Protein AF-Q0RFD9-F1 (afdb_monomer_lite)

Radius of gyration: 17.18 Å; chains: 1; bounding box: 46×33×50 Å

pLDDT: mean 86.17, std 16.61, range [28.12, 96.88]

Sequence (150 aa):
MIFRWICGYTPYNWVWRRLADGNGDHSPRSLVRLFDRVLERERGWYPASPYERSLIRPRALVESLDDISDQEMASLEEEFAELVPLFDALREIGRTPFPAGELAVDSDVVSLGLEVGLLHIDSGTRDEAERYRVPELHRKALRMGRKGQA

Foldseek 3Di:
DPPPVQPDDDDSVVLLQLQAFQVRDHDPVLVVQLVVQQQVVLVVCCVVPNDDPDSGDPVSS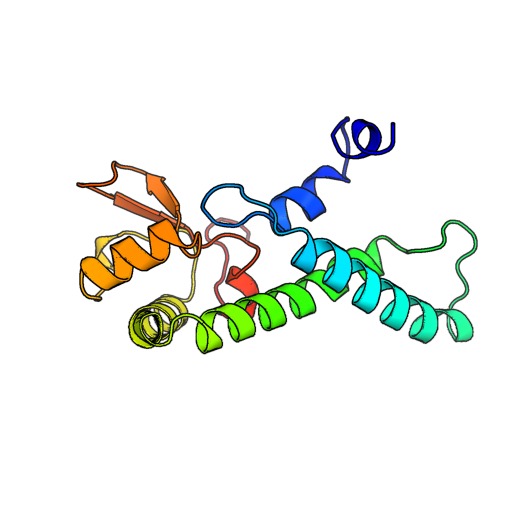VVSLLVQLQVVVVVCCVVCVVLVLVLVLLLVVQAPWDFPVSRPDDLVSVVVCNVVRQKHQPDDDNVDRGIIGGGNSNSSVSNHYYDPDD

Structure (mmCIF, N/CA/C/O backbone):
data_AF-Q0RFD9-F1
#
_entry.id   AF-Q0RFD9-F1
#
loop_
_atom_site.group_PDB
_atom_site.id
_atom_site.type_symbol
_atom_site.label_atom_id
_atom_site.label_alt_id
_atom_site.label_comp_id
_atom_site.label_asym_id
_atom_site.label_entity_id
_atom_site.label_seq_id
_atom_site.pdbx_PDB_ins_code
_atom_site.Cartn_x
_atom_site.Cartn_y
_atom_site.Cartn_z
_atom_site.occupancy
_atom_site.B_iso_or_equiv
_atom_site.auth_seq_id
_atom_site.auth_comp_id
_atom_site.auth_asym_id
_atom_site.auth_atom_id
_atom_site.pdbx_PDB_model_num
ATOM 1 N N . MET A 1 1 ? 27.891 3.697 3.709 1.00 35.56 1 MET A N 1
ATOM 2 C CA . MET A 1 1 ? 27.537 5.137 3.638 1.00 35.56 1 MET A CA 1
ATOM 3 C C . MET A 1 1 ? 26.668 5.436 2.402 1.00 35.56 1 MET A C 1
ATOM 5 O O . MET A 1 1 ? 26.921 6.397 1.695 1.00 35.56 1 MET A O 1
ATOM 9 N N . ILE A 1 2 ? 25.640 4.613 2.134 1.00 34.50 2 ILE A N 1
ATOM 10 C CA . ILE A 1 2 ? 24.761 4.715 0.942 1.00 34.50 2 ILE A CA 1
ATOM 11 C C . ILE A 1 2 ? 23.357 5.236 1.317 1.00 34.50 2 ILE A C 1
ATOM 13 O O . ILE A 1 2 ? 22.692 5.885 0.521 1.00 34.50 2 ILE A O 1
ATOM 17 N N . PHE A 1 3 ? 22.946 5.077 2.579 1.00 31.86 3 PHE A N 1
ATOM 18 C CA . PHE A 1 3 ? 21.601 5.425 3.057 1.00 31.86 3 PHE A CA 1
ATOM 19 C C . PHE A 1 3 ? 21.340 6.920 3.296 1.00 31.86 3 PHE A C 1
ATOM 21 O O . PHE A 1 3 ? 20.198 7.321 3.496 1.00 31.86 3 PHE A O 1
ATOM 28 N N . ARG A 1 4 ? 22.366 7.780 3.252 1.00 28.12 4 ARG A N 1
ATOM 29 C CA . ARG A 1 4 ? 22.201 9.217 3.544 1.00 28.12 4 ARG A CA 1
ATOM 30 C C . ARG A 1 4 ? 21.694 10.040 2.348 1.00 28.12 4 ARG A C 1
ATOM 32 O O . ARG A 1 4 ? 21.334 11.195 2.533 1.00 28.12 4 ARG A O 1
ATOM 39 N N . TRP A 1 5 ? 21.605 9.440 1.158 1.00 29.48 5 TRP A N 1
ATOM 40 C CA . TRP A 1 5 ? 21.103 10.093 -0.061 1.00 29.48 5 TRP A CA 1
ATOM 41 C C . TRP A 1 5 ? 19.587 9.960 -0.283 1.00 29.48 5 TRP A C 1
ATOM 43 O O . TRP A 1 5 ? 19.054 10.626 -1.162 1.00 29.48 5 TRP A O 1
ATOM 53 N N . ILE A 1 6 ? 18.873 9.163 0.521 1.00 42.44 6 ILE A N 1
ATOM 54 C CA . ILE A 1 6 ? 17.424 8.943 0.338 1.00 42.44 6 ILE A CA 1
ATOM 55 C C . ILE A 1 6 ? 16.573 10.007 1.073 1.00 42.44 6 ILE A C 1
ATOM 57 O O . ILE A 1 6 ? 15.444 10.279 0.671 1.00 42.44 6 ILE A O 1
ATOM 61 N N . CYS A 1 7 ? 17.110 10.684 2.100 1.00 37.47 7 CYS A N 1
ATOM 62 C CA . CYS A 1 7 ? 16.295 11.485 3.034 1.00 37.47 7 CYS A CA 1
ATOM 63 C C . CYS A 1 7 ? 16.417 13.024 2.945 1.00 37.47 7 CYS A C 1
ATOM 65 O O . CYS A 1 7 ? 15.777 13.718 3.732 1.00 37.47 7 CYS A O 1
ATOM 67 N N . GLY A 1 8 ? 17.202 13.600 2.030 1.00 31.48 8 GLY A N 1
ATOM 68 C CA . GLY A 1 8 ? 17.476 15.047 2.020 1.00 31.48 8 GLY A CA 1
ATOM 69 C C . GLY A 1 8 ? 16.799 15.826 0.890 1.00 31.48 8 GLY A C 1
ATOM 70 O O . GLY A 1 8 ? 17.417 15.968 -0.151 1.00 31.48 8 GLY A O 1
ATOM 71 N N . TYR A 1 9 ? 15.587 16.350 1.143 1.00 47.59 9 TYR A N 1
ATOM 72 C CA . TYR A 1 9 ? 14.838 17.404 0.416 1.00 47.59 9 TYR A CA 1
ATOM 73 C C . TYR A 1 9 ? 14.698 17.315 -1.126 1.00 47.59 9 TYR A C 1
ATOM 75 O O . TYR A 1 9 ? 15.649 17.130 -1.878 1.00 47.59 9 TYR A O 1
ATOM 83 N N . THR A 1 10 ? 13.482 17.604 -1.621 1.00 40.81 10 THR A N 1
ATOM 84 C CA . THR A 1 10 ? 13.048 17.567 -3.046 1.00 40.81 10 THR A CA 1
ATOM 85 C C . THR A 1 10 ? 12.850 16.125 -3.589 1.00 40.81 10 THR A C 1
ATOM 87 O O . THR A 1 10 ? 13.179 15.189 -2.873 1.00 40.81 10 THR A O 1
ATOM 90 N N . PRO A 1 11 ? 12.166 15.890 -4.733 1.00 46.41 11 PRO A N 1
ATOM 91 C CA . PRO A 1 11 ? 11.141 14.854 -5.000 1.00 46.41 11 PRO A CA 1
ATOM 92 C C . PRO A 1 11 ? 11.604 13.376 -5.021 1.00 46.41 11 PRO A C 1
ATOM 94 O O . PRO A 1 11 ? 11.158 12.599 -5.848 1.00 46.41 11 PRO A O 1
ATOM 97 N N . TYR A 1 12 ? 12.466 12.939 -4.115 1.00 52.75 12 TYR A N 1
ATOM 98 C CA . TYR A 1 12 ? 12.866 11.542 -3.927 1.00 52.75 12 TYR A CA 1
ATOM 99 C C . TYR A 1 12 ? 12.136 10.887 -2.743 1.00 52.75 12 TYR A C 1
ATOM 101 O O . TYR A 1 12 ? 11.930 9.678 -2.728 1.00 52.75 12 TYR A O 1
ATOM 109 N N . ASN A 1 13 ? 11.626 11.693 -1.804 1.00 65.31 13 ASN A N 1
ATOM 110 C CA . ASN A 1 13 ? 10.856 11.211 -0.652 1.00 65.31 13 ASN A CA 1
ATOM 111 C C . ASN A 1 13 ? 9.480 10.635 -1.060 1.00 65.31 13 ASN A C 1
ATOM 113 O O . ASN A 1 13 ? 8.904 9.835 -0.336 1.00 65.31 13 ASN A O 1
ATOM 117 N N . TRP A 1 14 ? 8.928 11.001 -2.225 1.00 79.62 14 TRP A N 1
ATOM 118 C CA . TRP A 1 14 ? 7.582 10.536 -2.594 1.00 79.62 14 TRP A CA 1
ATOM 119 C C . TRP A 1 14 ? 7.539 9.055 -2.988 1.00 79.62 14 TRP A C 1
ATOM 121 O O . TRP A 1 14 ? 6.532 8.412 -2.709 1.00 79.62 14 TRP A O 1
ATOM 131 N N . VAL A 1 15 ? 8.598 8.516 -3.614 1.00 84.38 15 VAL A N 1
ATOM 132 C CA . VAL A 1 15 ? 8.685 7.077 -3.931 1.00 84.38 15 VAL A CA 1
ATOM 133 C C . VAL A 1 15 ? 8.760 6.296 -2.632 1.00 84.38 15 VAL A C 1
ATOM 135 O O . VAL A 1 15 ? 7.971 5.387 -2.421 1.00 84.38 15 VAL A O 1
ATOM 138 N N . TRP A 1 16 ? 9.658 6.719 -1.739 1.00 84.31 16 TRP A N 1
ATOM 139 C CA . TRP A 1 16 ? 9.827 6.112 -0.425 1.00 84.31 16 TRP A CA 1
ATOM 140 C C . TRP A 1 16 ? 8.504 6.101 0.349 1.00 84.31 16 TRP A C 1
ATOM 142 O O . TRP A 1 16 ? 8.001 5.039 0.676 1.00 84.31 16 TRP A O 1
ATOM 152 N N . ARG A 1 17 ? 7.834 7.256 0.465 1.00 86.44 17 ARG A N 1
ATOM 153 C CA . ARG A 1 17 ? 6.503 7.365 1.093 1.00 86.44 17 ARG A CA 1
ATOM 154 C C . ARG A 1 17 ? 5.420 6.506 0.447 1.00 86.44 17 ARG A C 1
ATOM 156 O O . ARG A 1 17 ? 4.445 6.191 1.113 1.00 86.44 17 ARG A O 1
ATOM 163 N N . ARG A 1 18 ? 5.529 6.193 -0.847 1.00 88.50 18 ARG A N 1
ATOM 164 C CA . ARG A 1 18 ? 4.576 5.306 -1.531 1.00 88.50 18 ARG A CA 1
ATOM 165 C C . ARG A 1 18 ? 4.836 3.831 -1.270 1.00 88.50 18 ARG A C 1
ATOM 167 O O . ARG A 1 18 ? 3.901 3.054 -1.391 1.00 88.50 18 ARG A O 1
ATOM 174 N N . LEU A 1 19 ? 6.076 3.475 -0.955 1.00 91.62 19 LEU A N 1
ATOM 175 C CA . LEU A 1 19 ? 6.468 2.122 -0.574 1.00 91.62 19 LEU A CA 1
ATOM 176 C C . LEU A 1 19 ? 6.232 1.831 0.912 1.00 91.62 19 LEU A C 1
ATOM 178 O O . LEU A 1 19 ? 6.459 0.704 1.333 1.00 91.62 19 LEU A O 1
ATOM 182 N N . ALA A 1 20 ? 5.810 2.831 1.686 1.00 92.25 20 ALA A N 1
ATOM 183 C CA . ALA A 1 20 ? 5.425 2.654 3.075 1.00 92.25 20 ALA A CA 1
ATOM 184 C C . ALA A 1 20 ? 4.057 1.969 3.177 1.00 92.25 20 ALA A C 1
ATOM 186 O O . ALA A 1 20 ? 3.108 2.366 2.486 1.00 92.25 20 ALA A O 1
ATOM 187 N N . ASP A 1 21 ? 3.952 1.000 4.077 1.00 92.38 21 ASP A N 1
ATOM 188 C CA . ASP A 1 21 ? 2.671 0.469 4.533 1.00 92.38 21 ASP A CA 1
ATOM 189 C C . ASP A 1 21 ? 1.983 1.420 5.541 1.00 92.38 21 ASP A C 1
ATOM 191 O O . ASP A 1 21 ? 2.413 2.557 5.776 1.00 92.38 21 ASP A O 1
ATOM 195 N N . GLY A 1 22 ? 0.871 0.972 6.123 1.00 89.62 22 GLY A N 1
ATOM 196 C CA . GLY A 1 22 ? 0.103 1.694 7.137 1.00 89.62 22 GLY A CA 1
ATOM 197 C C . GLY A 1 22 ? 0.849 1.907 8.457 1.00 89.62 22 GLY A C 1
ATOM 198 O O . GLY A 1 22 ? 0.490 2.814 9.205 1.00 89.62 22 GLY A O 1
ATOM 199 N N . ASN A 1 23 ? 1.912 1.150 8.724 1.00 90.50 23 ASN A N 1
ATOM 200 C CA . ASN A 1 23 ? 2.759 1.287 9.909 1.00 90.50 23 ASN A CA 1
ATOM 201 C C . ASN A 1 23 ? 3.993 2.168 9.651 1.00 90.50 23 ASN A C 1
ATOM 203 O O . ASN A 1 23 ? 4.713 2.529 10.582 1.00 90.50 23 ASN A O 1
ATOM 207 N N . GLY A 1 24 ? 4.206 2.586 8.400 1.00 87.75 24 GLY A N 1
ATOM 208 C CA . GLY A 1 24 ? 5.386 3.339 7.986 1.00 87.75 24 GLY A CA 1
ATOM 209 C C . GLY A 1 24 ? 6.593 2.447 7.698 1.00 87.75 24 GLY A C 1
ATOM 210 O O . GLY A 1 24 ? 7.693 2.969 7.472 1.00 87.75 24 GLY A O 1
ATOM 211 N N . ASP A 1 25 ? 6.398 1.131 7.674 1.00 88.19 25 ASP A N 1
ATOM 212 C CA . ASP A 1 25 ? 7.436 0.169 7.367 1.00 88.19 25 ASP A CA 1
ATOM 213 C C . ASP A 1 25 ? 7.624 0.048 5.858 1.00 88.19 25 ASP A C 1
ATOM 215 O O . ASP A 1 25 ? 6.717 0.233 5.046 1.00 88.19 25 ASP A O 1
ATOM 219 N N . HIS A 1 26 ? 8.877 -0.191 5.479 1.00 88.44 26 HIS A N 1
ATOM 220 C CA . HIS A 1 26 ? 9.289 -0.303 4.089 1.00 88.44 26 HIS A CA 1
ATOM 221 C C . HIS A 1 26 ? 9.970 -1.647 3.923 1.00 88.44 26 HIS A C 1
ATOM 223 O O . HIS A 1 26 ? 11.083 -1.862 4.410 1.00 88.44 26 HIS A O 1
ATOM 229 N N . SER A 1 27 ? 9.319 -2.552 3.206 1.00 86.12 27 SER A N 1
ATOM 230 C CA . SER A 1 27 ? 9.909 -3.850 2.931 1.00 86.12 27 SER A CA 1
ATOM 231 C C . SER A 1 27 ? 11.077 -3.696 1.941 1.00 86.12 27 SER A C 1
ATOM 233 O O . SER A 1 27 ? 10.905 -3.158 0.839 1.00 86.12 27 SER A O 1
ATOM 235 N N . PRO A 1 28 ? 12.287 -4.198 2.272 1.00 87.94 28 PRO A N 1
ATOM 236 C CA . PRO A 1 28 ? 13.408 -4.220 1.331 1.00 87.94 28 PRO A CA 1
ATOM 237 C C . PRO A 1 28 ? 13.059 -4.938 0.022 1.00 87.94 28 PRO A C 1
ATOM 239 O O . PRO A 1 28 ? 13.591 -4.600 -1.037 1.00 87.94 28 PRO A O 1
ATOM 242 N N . ARG A 1 29 ? 12.135 -5.907 0.084 1.00 88.62 29 ARG A N 1
ATOM 243 C CA . ARG A 1 29 ? 11.645 -6.656 -1.075 1.00 88.62 29 ARG A CA 1
ATOM 244 C C . ARG A 1 29 ? 10.946 -5.740 -2.075 1.00 88.62 29 ARG A C 1
ATOM 246 O O . ARG A 1 29 ? 11.239 -5.834 -3.263 1.00 88.62 29 ARG A O 1
ATOM 253 N N . SER A 1 30 ? 10.082 -4.839 -1.615 1.00 89.56 30 SER A N 1
ATOM 254 C CA . SER A 1 30 ? 9.307 -3.937 -2.478 1.00 89.56 30 SER A CA 1
ATOM 255 C C . SER A 1 30 ? 10.228 -2.951 -3.205 1.00 89.56 30 SER A C 1
ATOM 257 O O . SER A 1 30 ? 10.021 -2.653 -4.378 1.00 89.56 30 SER A O 1
ATOM 259 N N . LEU A 1 31 ? 11.319 -2.520 -2.559 1.00 90.31 31 LEU A N 1
ATOM 260 C CA . LEU A 1 31 ? 12.346 -1.692 -3.196 1.00 90.31 31 LEU A CA 1
ATOM 261 C C . LEU A 1 31 ? 13.112 -2.449 -4.295 1.00 90.31 31 LEU A C 1
ATOM 263 O O . LEU A 1 31 ? 13.334 -1.907 -5.377 1.00 90.31 31 LEU A O 1
ATOM 267 N N . VAL A 1 32 ? 13.514 -3.696 -4.032 1.00 92.06 32 VAL A N 1
ATOM 268 C CA . VAL A 1 32 ? 14.194 -4.537 -5.033 1.00 92.06 32 VAL A CA 1
ATOM 269 C C . VAL A 1 32 ? 13.268 -4.815 -6.217 1.00 92.06 32 VAL A C 1
ATOM 271 O O . VAL A 1 32 ? 13.678 -4.622 -7.361 1.00 92.06 32 VAL A O 1
ATOM 274 N N . ARG A 1 33 ? 12.009 -5.185 -5.948 1.00 92.56 33 ARG A N 1
ATOM 275 C CA . ARG A 1 33 ? 10.973 -5.381 -6.972 1.00 92.56 33 ARG A CA 1
ATOM 276 C C . ARG A 1 33 ? 10.763 -4.112 -7.802 1.00 92.56 33 ARG A C 1
ATOM 278 O O . ARG A 1 33 ? 10.686 -4.197 -9.025 1.00 92.56 33 ARG A O 1
ATOM 285 N N . LEU A 1 34 ? 10.736 -2.933 -7.168 1.00 93.44 34 LEU A N 1
ATOM 286 C CA . LEU A 1 34 ? 10.614 -1.658 -7.878 1.00 93.44 34 LEU A CA 1
ATOM 287 C C . LEU A 1 34 ? 11.754 -1.476 -8.879 1.00 93.44 34 LEU A C 1
ATOM 289 O O . LEU A 1 34 ? 11.497 -1.198 -10.047 1.00 93.44 34 LEU A O 1
ATOM 293 N N . PHE A 1 35 ? 13.006 -1.639 -8.447 1.00 92.44 35 PHE A N 1
ATOM 294 C CA . PHE A 1 35 ? 14.144 -1.452 -9.346 1.00 92.44 35 PHE A CA 1
ATOM 295 C C . PHE A 1 35 ? 14.180 -2.472 -10.479 1.00 92.44 35 PHE A C 1
ATOM 297 O O . PHE A 1 35 ? 14.492 -2.089 -11.605 1.00 92.44 35 PHE A O 1
ATOM 304 N N . ASP A 1 36 ? 13.819 -3.724 -10.214 1.00 94.12 36 ASP A N 1
ATOM 305 C CA . ASP A 1 36 ? 13.721 -4.756 -11.246 1.00 94.12 36 ASP A CA 1
ATOM 306 C C . ASP A 1 36 ? 12.735 -4.346 -12.357 1.00 94.12 36 ASP A C 1
ATOM 308 O O . ASP A 1 36 ? 13.106 -4.260 -13.530 1.00 94.12 36 ASP A O 1
ATOM 312 N N . ARG A 1 37 ? 11.521 -3.924 -11.977 1.00 94.75 37 ARG A N 1
ATOM 313 C CA . ARG A 1 37 ? 10.493 -3.453 -12.924 1.00 94.75 37 ARG A CA 1
ATOM 314 C C . ARG A 1 37 ? 10.878 -2.181 -13.655 1.00 94.75 37 ARG A C 1
ATOM 316 O O . ARG A 1 37 ? 10.617 -2.022 -14.844 1.00 94.75 37 ARG A O 1
ATOM 323 N N . VAL A 1 38 ? 11.509 -1.249 -12.954 1.00 94.19 38 VAL A N 1
ATOM 324 C CA . VAL A 1 38 ? 12.003 -0.009 -13.556 1.00 94.19 38 VAL A CA 1
ATOM 325 C C . VAL A 1 38 ? 13.063 -0.292 -14.619 1.00 94.19 38 VAL A C 1
ATOM 327 O O . VAL A 1 38 ? 13.012 0.294 -15.699 1.00 94.19 38 VAL A O 1
ATOM 330 N N . LEU A 1 39 ? 14.003 -1.199 -14.344 1.00 93.12 39 LEU A N 1
ATOM 331 C CA . LEU A 1 39 ? 15.037 -1.584 -15.303 1.00 93.12 39 LEU A CA 1
ATOM 332 C C . LEU A 1 39 ? 14.445 -2.306 -16.517 1.00 93.12 39 LEU A C 1
ATOM 334 O O . LEU A 1 39 ? 14.884 -2.057 -17.640 1.00 93.12 39 LEU A O 1
ATOM 338 N N . GLU A 1 40 ? 13.446 -3.164 -16.308 1.00 93.12 40 GLU A N 1
ATOM 339 C CA . GLU A 1 40 ? 12.693 -3.814 -17.386 1.00 93.12 40 GLU A CA 1
ATOM 340 C C . GLU A 1 40 ? 12.049 -2.774 -18.322 1.00 93.12 40 GLU A C 1
ATOM 342 O O . GLU A 1 40 ? 12.274 -2.808 -19.536 1.00 93.12 40 GLU A O 1
ATOM 347 N N . ARG A 1 41 ? 11.335 -1.786 -17.763 1.00 92.94 41 ARG A N 1
ATOM 348 C CA . ARG A 1 41 ? 10.699 -0.705 -18.538 1.00 92.94 41 ARG A CA 1
ATOM 349 C C . ARG A 1 41 ? 11.711 0.160 -19.288 1.00 92.94 41 ARG A C 1
ATOM 351 O O . ARG A 1 41 ? 11.525 0.422 -20.476 1.00 92.94 41 ARG A O 1
ATOM 358 N N . GLU A 1 42 ? 12.794 0.579 -18.632 1.00 91.69 42 GLU A N 1
ATOM 359 C CA . GLU A 1 42 ? 13.834 1.399 -19.271 1.00 91.69 42 GLU A CA 1
ATOM 360 C C . GLU A 1 42 ? 14.487 0.680 -20.451 1.00 91.69 42 GLU A C 1
ATOM 362 O O . GLU A 1 42 ? 14.637 1.268 -21.522 1.00 91.69 42 GLU A O 1
ATOM 367 N N . ARG A 1 43 ? 14.802 -0.613 -20.305 1.00 91.00 43 ARG A N 1
ATOM 368 C CA . ARG A 1 43 ? 15.322 -1.428 -21.414 1.00 91.00 43 ARG A CA 1
ATOM 369 C C . ARG A 1 43 ? 14.341 -1.497 -22.584 1.00 91.00 43 ARG A C 1
ATOM 371 O O . ARG A 1 43 ? 14.781 -1.473 -23.729 1.00 91.00 43 ARG A O 1
ATOM 378 N N . GLY A 1 44 ? 13.037 -1.546 -22.307 1.00 90.81 44 GLY A N 1
ATOM 379 C CA . GLY A 1 44 ? 11.994 -1.518 -23.334 1.00 90.81 44 GLY A CA 1
ATOM 380 C C . GLY A 1 44 ? 11.885 -0.176 -24.067 1.00 90.81 44 GLY A C 1
ATOM 381 O O . GLY A 1 44 ? 11.640 -0.149 -25.271 1.00 90.81 44 GLY A O 1
ATOM 382 N N . TRP A 1 45 ? 12.087 0.948 -23.375 1.00 90.56 45 TRP A N 1
ATOM 383 C CA . TRP A 1 45 ? 11.976 2.286 -23.971 1.00 90.56 45 TRP A CA 1
ATOM 384 C C . TRP A 1 45 ? 13.231 2.753 -24.692 1.00 90.56 45 TRP A C 1
ATOM 386 O O . TRP A 1 45 ? 13.125 3.506 -25.663 1.00 90.56 45 TRP A O 1
ATOM 396 N N . TYR A 1 46 ? 14.403 2.325 -24.227 1.00 86.44 46 TYR A N 1
ATOM 397 C CA . TYR A 1 46 ? 15.687 2.826 -24.704 1.00 86.44 46 TYR A CA 1
ATOM 398 C C . TYR A 1 46 ? 15.857 2.772 -26.237 1.00 86.44 46 TYR A C 1
ATOM 400 O O . TYR A 1 46 ? 16.291 3.778 -26.799 1.00 86.44 46 TYR A O 1
ATOM 408 N N . PRO A 1 47 ? 15.461 1.696 -26.955 1.00 88.31 47 PRO A N 1
ATOM 409 C CA . PRO A 1 47 ? 15.601 1.637 -28.413 1.00 88.31 47 PRO A CA 1
ATOM 410 C C . PRO A 1 47 ? 14.777 2.694 -29.158 1.00 88.31 47 PRO A C 1
ATOM 412 O O . PRO A 1 47 ? 15.210 3.204 -30.187 1.00 88.31 47 PRO A O 1
ATOM 415 N N . ALA A 1 48 ? 13.590 3.026 -28.645 1.00 87.69 48 ALA A N 1
ATOM 416 C CA . ALA A 1 48 ? 12.683 3.994 -29.263 1.00 87.69 48 ALA A CA 1
ATOM 417 C C . ALA A 1 48 ? 12.965 5.436 -28.812 1.00 87.69 48 ALA A C 1
ATOM 419 O O . ALA A 1 48 ? 12.639 6.396 -29.507 1.00 87.69 48 ALA A O 1
ATOM 420 N N . SER A 1 49 ? 13.540 5.600 -27.622 1.00 86.38 49 SER A N 1
ATOM 421 C CA . SER A 1 49 ? 13.813 6.892 -27.013 1.00 86.38 49 SER A CA 1
ATOM 422 C C . SER A 1 49 ? 15.022 6.760 -26.087 1.00 86.38 49 SER A C 1
ATOM 424 O O . SER A 1 49 ? 14.843 6.480 -24.900 1.00 86.38 49 SER A O 1
ATOM 426 N N . PRO A 1 50 ? 16.247 6.982 -26.589 1.00 83.06 50 PRO A N 1
ATOM 427 C CA . PRO A 1 50 ? 17.439 6.992 -25.753 1.00 83.06 50 PRO A CA 1
ATOM 428 C C . PRO A 1 50 ? 17.366 8.082 -24.679 1.00 83.06 50 PRO A C 1
ATOM 430 O O . PRO A 1 50 ? 16.756 9.141 -24.858 1.00 83.06 50 PRO A O 1
ATOM 433 N N . TYR A 1 51 ? 17.974 7.827 -23.525 1.00 79.50 51 TYR A N 1
ATOM 434 C CA . TYR 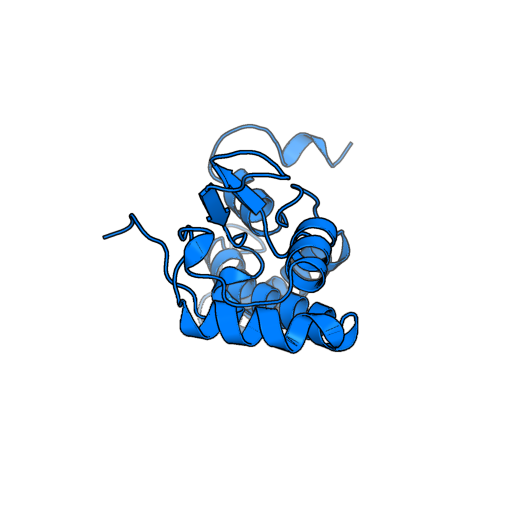A 1 51 ? 18.085 8.799 -22.440 1.00 79.50 51 TYR A CA 1
ATOM 435 C C . TYR A 1 51 ? 19.482 8.767 -21.860 1.00 79.50 51 TYR A C 1
ATOM 437 O O . TYR A 1 51 ? 19.884 7.780 -21.258 1.00 79.50 51 TYR A O 1
ATOM 445 N N . GLU A 1 52 ? 20.216 9.858 -22.021 1.00 84.44 52 GLU A N 1
ATOM 446 C CA . GLU A 1 52 ? 21.618 9.912 -21.596 1.00 84.44 52 GLU A CA 1
ATOM 447 C C . GLU A 1 52 ? 21.802 10.672 -20.277 1.00 84.44 52 GLU A C 1
ATOM 449 O O . GLU A 1 52 ? 22.895 10.713 -19.724 1.00 84.44 52 GLU A O 1
ATOM 454 N N . ARG A 1 53 ? 20.730 11.270 -19.735 1.00 83.50 53 ARG A N 1
ATOM 455 C CA . ARG A 1 53 ? 20.813 12.078 -18.505 1.00 83.50 53 ARG A CA 1
ATOM 456 C C . ARG A 1 53 ? 20.860 11.227 -17.233 1.00 83.50 53 ARG A C 1
ATOM 458 O O . ARG A 1 53 ? 21.340 11.710 -16.213 1.00 83.50 53 ARG A O 1
ATOM 465 N N . SER A 1 54 ? 20.339 10.000 -17.267 1.00 82.12 54 SER A N 1
ATOM 466 C CA . SER A 1 54 ? 20.401 9.036 -16.160 1.00 82.12 54 SER A CA 1
ATOM 467 C C . SER A 1 54 ? 20.135 7.613 -16.652 1.00 82.12 54 SER A C 1
ATOM 469 O O . SER A 1 54 ? 19.571 7.418 -17.724 1.00 82.12 54 SER A O 1
ATOM 471 N N . LEU A 1 55 ? 20.499 6.624 -15.829 1.00 82.12 55 LEU A N 1
ATOM 472 C CA . LEU A 1 55 ? 20.205 5.206 -16.083 1.00 82.12 55 LEU A CA 1
ATOM 473 C C . LEU A 1 55 ? 18.709 4.874 -15.976 1.00 82.12 55 LEU A C 1
ATOM 475 O O . LEU A 1 55 ? 18.243 3.928 -16.597 1.00 82.12 55 LEU A O 1
ATOM 479 N N . ILE A 1 56 ? 17.974 5.631 -15.158 1.00 85.00 56 ILE A N 1
ATOM 480 C CA . ILE A 1 56 ? 16.547 5.444 -14.886 1.00 85.00 56 ILE A CA 1
ATOM 481 C C . ILE A 1 56 ? 15.851 6.796 -15.008 1.00 85.00 56 ILE A C 1
ATOM 483 O O . ILE A 1 56 ? 16.258 7.760 -14.345 1.00 85.00 56 ILE A O 1
ATOM 487 N N . ARG A 1 57 ? 14.790 6.882 -15.816 1.00 87.75 57 ARG A N 1
ATOM 488 C CA . ARG A 1 57 ? 13.943 8.073 -15.900 1.00 87.75 57 ARG A CA 1
ATOM 489 C C . ARG A 1 57 ? 12.988 8.109 -14.705 1.00 87.75 57 ARG A C 1
ATOM 491 O O . ARG A 1 57 ? 12.437 7.077 -14.320 1.00 87.75 57 ARG A O 1
ATOM 498 N N . PRO A 1 58 ? 12.661 9.305 -14.183 1.00 85.50 58 PRO A N 1
ATOM 499 C CA . PRO A 1 58 ? 11.616 9.453 -13.168 1.00 85.50 58 PRO A CA 1
ATOM 500 C C . PRO A 1 58 ? 10.271 8.845 -13.587 1.00 85.50 58 PRO A C 1
ATOM 502 O O . PRO A 1 58 ? 9.534 8.332 -12.752 1.00 85.50 58 PRO A O 1
ATOM 505 N N . ARG A 1 59 ? 9.964 8.864 -14.890 1.00 86.44 59 ARG A N 1
ATOM 506 C CA . ARG A 1 59 ? 8.746 8.266 -15.442 1.00 86.44 59 ARG A CA 1
ATOM 507 C C . ARG A 1 59 ? 8.688 6.748 -15.236 1.00 86.44 59 ARG A C 1
ATOM 509 O O . ARG A 1 59 ? 7.631 6.262 -14.858 1.00 86.44 59 ARG A O 1
ATOM 516 N N . ALA A 1 60 ? 9.793 6.022 -15.427 1.00 89.44 60 ALA A N 1
ATOM 517 C CA . ALA A 1 60 ? 9.814 4.576 -15.198 1.00 89.44 60 ALA A CA 1
ATOM 518 C C . ALA A 1 60 ? 9.529 4.246 -13.731 1.00 89.44 60 ALA A C 1
ATOM 520 O O . ALA A 1 60 ? 8.740 3.356 -13.454 1.00 89.44 60 ALA A O 1
ATOM 521 N N . LEU A 1 61 ? 10.080 5.024 -12.791 1.00 89.75 61 LEU A N 1
ATOM 522 C CA . LEU A 1 61 ? 9.774 4.879 -11.362 1.00 89.75 61 LEU A CA 1
ATOM 523 C C . LEU A 1 61 ? 8.283 5.068 -11.060 1.00 89.75 61 LEU A C 1
ATOM 525 O O . LEU A 1 61 ? 7.714 4.286 -10.309 1.00 89.75 61 LEU A O 1
ATOM 529 N N . VAL A 1 62 ? 7.650 6.098 -11.633 1.00 87.94 62 VAL A N 1
ATOM 530 C CA . VAL A 1 62 ? 6.212 6.350 -11.442 1.00 87.94 62 VAL A CA 1
ATOM 531 C C . VAL A 1 62 ? 5.375 5.205 -12.000 1.00 87.94 62 VAL A C 1
ATOM 533 O O . VAL A 1 62 ? 4.469 4.741 -11.316 1.00 87.94 62 VAL A O 1
ATOM 536 N N . GLU A 1 63 ? 5.670 4.761 -13.220 1.00 89.50 63 GLU A N 1
ATOM 537 C CA . GLU A 1 63 ? 4.883 3.719 -13.882 1.00 89.50 63 GLU A CA 1
ATOM 538 C C . GLU A 1 63 ? 5.074 2.336 -13.252 1.00 89.50 63 GLU A C 1
ATOM 540 O O . GLU A 1 63 ? 4.127 1.559 -13.223 1.00 89.50 63 GLU A O 1
ATOM 545 N N . SER A 1 64 ? 6.250 2.041 -12.693 1.00 93.00 64 SER A N 1
ATOM 546 C CA . SER A 1 64 ? 6.493 0.764 -12.014 1.00 93.00 64 SER A CA 1
ATOM 547 C C . SER A 1 64 ? 5.830 0.657 -10.642 1.00 93.00 64 SER A C 1
ATOM 549 O O . SER A 1 64 ? 5.650 -0.449 -10.151 1.00 93.00 64 SER A O 1
ATOM 551 N N . LEU A 1 65 ? 5.466 1.766 -9.990 1.00 90.69 65 LEU A N 1
ATOM 552 C CA . LEU A 1 65 ? 4.841 1.711 -8.660 1.00 90.69 65 LEU A CA 1
ATOM 553 C C . LEU A 1 65 ? 3.448 1.077 -8.675 1.00 90.69 65 LEU A C 1
ATOM 555 O O . LEU A 1 65 ? 3.056 0.487 -7.671 1.00 90.69 65 LEU A O 1
ATOM 559 N N . ASP A 1 66 ? 2.726 1.179 -9.792 1.00 89.88 66 ASP A N 1
ATOM 560 C CA . ASP A 1 66 ? 1.447 0.485 -9.950 1.00 89.88 66 ASP A CA 1
ATOM 561 C C . ASP A 1 66 ? 1.680 -1.042 -9.960 1.00 89.88 66 ASP A C 1
ATOM 563 O O . ASP A 1 66 ? 1.014 -1.755 -9.214 1.00 89.88 66 ASP A O 1
ATOM 567 N N . ASP A 1 67 ? 2.720 -1.526 -10.658 1.00 93.06 67 ASP A N 1
ATOM 568 C CA . ASP A 1 67 ? 3.096 -2.953 -10.667 1.00 93.06 67 ASP A CA 1
ATOM 569 C C . ASP A 1 67 ? 3.494 -3.462 -9.269 1.00 93.06 67 ASP A C 1
ATOM 571 O O . ASP A 1 67 ? 3.280 -4.629 -8.935 1.00 93.06 67 ASP A O 1
ATOM 575 N N . ILE A 1 68 ? 4.115 -2.601 -8.452 1.00 94.44 68 ILE A N 1
ATOM 576 C CA . ILE A 1 68 ? 4.474 -2.947 -7.070 1.00 94.44 68 ILE A CA 1
ATOM 577 C C . ILE A 1 68 ? 3.233 -3.049 -6.201 1.00 94.44 68 ILE A C 1
ATOM 579 O O . ILE A 1 68 ? 3.149 -3.973 -5.401 1.00 94.44 68 ILE A O 1
ATOM 583 N N . SER A 1 69 ? 2.251 -2.168 -6.392 1.00 93.88 69 SER A N 1
ATOM 584 C CA . SER A 1 69 ? 0.985 -2.265 -5.667 1.00 93.88 69 SER A CA 1
ATOM 585 C C . SER A 1 69 ? 0.325 -3.626 -5.877 1.00 93.88 69 SER A C 1
ATOM 587 O O . SER A 1 69 ? -0.057 -4.276 -4.904 1.00 93.88 69 SER A O 1
ATOM 589 N N . ASP A 1 70 ? 0.271 -4.089 -7.127 1.00 94.44 70 ASP A N 1
ATOM 590 C CA . ASP A 1 70 ? -0.322 -5.381 -7.478 1.00 94.44 70 ASP A CA 1
ATOM 591 C C . ASP A 1 70 ? 0.466 -6.559 -6.882 1.00 94.44 70 ASP A C 1
ATOM 593 O O . ASP A 1 70 ? -0.124 -7.490 -6.338 1.00 94.44 70 ASP A O 1
ATOM 597 N N . GLN A 1 71 ? 1.802 -6.513 -6.924 1.00 94.00 71 GLN A N 1
ATOM 598 C CA . GLN A 1 71 ? 2.650 -7.570 -6.356 1.00 94.00 71 GLN A CA 1
ATOM 599 C C . GLN A 1 71 ? 2.556 -7.661 -4.830 1.00 94.00 71 GLN A C 1
ATOM 601 O O . GLN A 1 71 ? 2.556 -8.765 -4.280 1.00 94.00 71 GLN A O 1
ATOM 606 N N . GLU A 1 72 ? 2.510 -6.524 -4.137 1.00 92.94 72 GLU A N 1
ATOM 607 C CA . GLU A 1 72 ? 2.365 -6.502 -2.679 1.00 92.94 72 GLU A CA 1
ATOM 608 C C . GLU A 1 72 ? 0.969 -6.968 -2.269 1.00 92.94 72 GLU A C 1
ATOM 610 O O . GLU A 1 72 ? 0.844 -7.728 -1.315 1.00 92.94 72 GLU A O 1
ATOM 615 N N . MET A 1 73 ? -0.064 -6.593 -3.029 1.00 94.19 73 MET A N 1
ATOM 616 C CA . MET A 1 73 ? -1.421 -7.082 -2.803 1.00 94.19 73 MET A CA 1
ATOM 617 C C . MET A 1 73 ? -1.524 -8.597 -2.993 1.00 94.19 73 MET A C 1
ATOM 619 O O . MET A 1 73 ? -2.049 -9.277 -2.120 1.00 94.19 73 MET A O 1
ATOM 623 N N . ALA A 1 74 ? -0.968 -9.139 -4.080 1.00 93.38 74 ALA A N 1
ATOM 624 C CA . ALA A 1 74 ? -0.937 -10.584 -4.305 1.00 93.38 74 ALA A CA 1
ATOM 625 C C . ALA A 1 74 ? -0.186 -11.320 -3.182 1.00 93.38 74 ALA A C 1
ATOM 627 O O . ALA A 1 74 ? -0.638 -12.358 -2.714 1.00 93.38 74 ALA A O 1
ATOM 628 N N . SER A 1 75 ? 0.926 -10.747 -2.701 1.00 92.50 75 SER A N 1
ATOM 629 C CA . SER A 1 75 ? 1.679 -11.320 -1.575 1.00 92.50 75 SER A CA 1
ATOM 630 C C . SER A 1 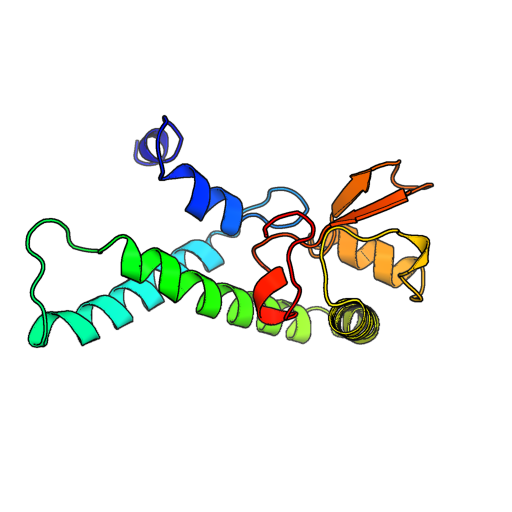75 ? 0.836 -11.337 -0.288 1.00 92.50 75 SER A C 1
ATOM 632 O O . SER A 1 75 ? 0.844 -12.333 0.425 1.00 92.50 75 SER A O 1
ATOM 634 N N . LEU A 1 76 ? 0.080 -10.266 -0.010 1.00 92.62 76 LEU A N 1
ATOM 635 C CA . LEU A 1 76 ? -0.827 -10.196 1.143 1.00 92.62 76 LEU A CA 1
ATOM 636 C C . LEU A 1 76 ? -2.002 -11.173 1.030 1.00 92.62 76 LEU A C 1
ATOM 638 O O . LEU A 1 76 ? -2.373 -11.783 2.027 1.00 92.62 76 LEU A O 1
ATOM 642 N N . GLU A 1 77 ? -2.584 -11.328 -0.159 1.00 93.56 77 GLU A N 1
ATOM 643 C CA . GLU A 1 77 ? -3.671 -12.285 -0.405 1.00 93.56 77 GLU A CA 1
ATOM 644 C C . GLU A 1 77 ? -3.215 -13.737 -0.221 1.00 93.56 77 GLU A C 1
ATOM 646 O O . GLU A 1 77 ? -3.965 -14.552 0.314 1.00 93.56 77 GLU A O 1
ATOM 651 N N . GLU A 1 78 ? -1.984 -14.053 -0.632 1.00 93.88 78 GLU A N 1
ATOM 652 C CA . GLU A 1 78 ? -1.382 -15.373 -0.432 1.00 93.88 78 GLU A CA 1
ATOM 653 C C . GLU A 1 78 ? -1.035 -15.644 1.041 1.00 93.88 78 GLU A C 1
ATOM 655 O O . GLU A 1 78 ? -1.226 -16.763 1.518 1.00 93.88 78 GLU A O 1
ATOM 660 N N . GLU A 1 79 ? -0.521 -14.642 1.763 1.00 94.00 79 GLU A N 1
ATOM 661 C CA . GLU A 1 79 ? -0.055 -14.795 3.148 1.00 94.00 79 GLU A CA 1
ATOM 662 C C . GLU A 1 79 ? -1.204 -14.748 4.171 1.00 94.00 79 GLU A C 1
ATOM 664 O O . GLU A 1 79 ? -1.174 -15.476 5.164 1.00 94.00 79 GLU A O 1
ATOM 669 N N . PHE A 1 80 ? -2.245 -13.950 3.910 1.00 95.25 80 PHE A N 1
ATOM 670 C CA . PHE A 1 80 ? -3.333 -13.672 4.851 1.00 95.25 80 PHE A CA 1
ATOM 671 C C . PHE A 1 80 ? -4.712 -13.875 4.208 1.00 95.25 80 PHE A C 1
ATOM 673 O O . PHE A 1 80 ? -5.472 -12.928 3.995 1.00 95.25 80 PHE A O 1
ATOM 680 N N . ALA A 1 81 ? -5.083 -15.132 3.951 1.00 94.50 81 ALA A N 1
ATOM 681 C CA . ALA A 1 81 ? -6.398 -15.480 3.395 1.00 94.50 81 ALA A CA 1
ATOM 682 C C . ALA A 1 81 ? -7.585 -14.985 4.257 1.00 94.50 81 ALA A C 1
ATOM 684 O O . ALA A 1 81 ? -8.682 -14.755 3.752 1.00 94.50 81 ALA A O 1
ATOM 685 N N . GLU A 1 82 ? -7.365 -14.779 5.556 1.00 95.00 82 GLU A N 1
ATOM 686 C CA . GLU A 1 82 ? -8.339 -14.233 6.511 1.00 95.00 82 GLU A CA 1
ATOM 687 C C . GLU A 1 82 ? -8.730 -12.776 6.207 1.00 95.00 82 GLU A C 1
ATOM 689 O O . GLU A 1 82 ? -9.800 -12.329 6.614 1.00 95.00 82 GLU A O 1
ATOM 694 N N . LEU A 1 83 ? -7.899 -12.036 5.463 1.00 96.50 83 LEU A N 1
ATOM 695 C CA . LEU A 1 83 ? -8.149 -10.643 5.086 1.00 96.50 83 LEU A CA 1
ATOM 696 C C . LEU A 1 83 ? -9.022 -10.489 3.837 1.00 96.50 83 LEU A C 1
ATOM 698 O O . LEU A 1 83 ? -9.390 -9.364 3.500 1.00 96.50 83 LEU A O 1
ATOM 702 N N . VAL A 1 84 ? -9.405 -11.580 3.169 1.00 95.31 84 VAL A N 1
ATOM 703 C CA . VAL A 1 84 ? -10.266 -11.531 1.973 1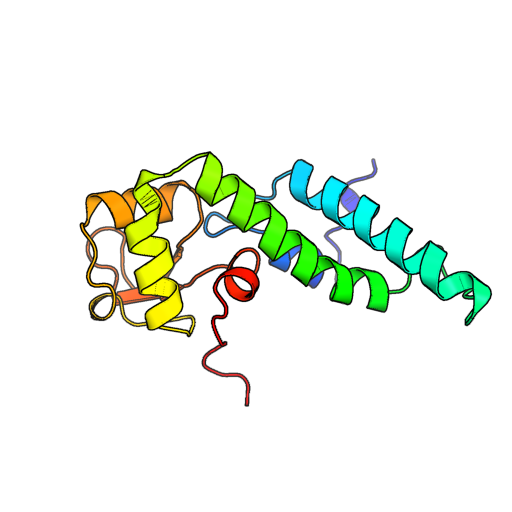.00 95.31 84 VAL A CA 1
ATOM 704 C C . VAL A 1 84 ? -11.541 -10.698 2.183 1.00 95.31 84 VAL A C 1
ATOM 706 O O . VAL A 1 84 ? -11.781 -9.806 1.365 1.00 95.31 84 VAL A O 1
ATOM 709 N N . PRO A 1 85 ? -12.308 -10.858 3.285 1.00 96.19 85 PRO A N 1
ATOM 710 C CA . PRO A 1 85 ? -13.480 -10.017 3.539 1.00 96.19 85 PRO A CA 1
ATOM 711 C C . PRO A 1 85 ? -13.136 -8.525 3.620 1.00 96.19 85 PRO A C 1
ATOM 713 O O . PRO A 1 85 ? -13.903 -7.678 3.163 1.00 96.19 85 PRO A O 1
ATOM 716 N N . LEU A 1 86 ? -11.963 -8.191 4.169 1.00 96.88 86 LEU A N 1
ATOM 717 C CA . LEU A 1 86 ? -11.493 -6.814 4.244 1.00 96.88 86 LEU A CA 1
ATOM 718 C C . LEU A 1 86 ? -11.099 -6.277 2.865 1.00 96.88 86 LEU A C 1
ATOM 720 O O . LEU A 1 86 ? -11.452 -5.147 2.538 1.00 96.88 86 LEU A O 1
ATOM 724 N N . PHE A 1 87 ? -10.421 -7.062 2.029 1.00 96.00 87 PHE A N 1
ATOM 725 C CA . PHE A 1 87 ? -10.083 -6.641 0.666 1.00 96.00 87 PHE A CA 1
ATOM 726 C C . PHE A 1 87 ? -11.331 -6.319 -0.155 1.00 96.00 87 PHE A C 1
ATOM 728 O O . PHE A 1 87 ? -11.369 -5.294 -0.840 1.00 96.00 87 PHE A O 1
ATOM 735 N N . ASP A 1 88 ? -12.358 -7.157 -0.050 1.00 95.94 88 ASP A N 1
ATOM 736 C CA . ASP A 1 88 ? -13.616 -6.968 -0.764 1.00 95.94 88 ASP A CA 1
ATOM 737 C C . ASP A 1 88 ? -14.361 -5.728 -0.260 1.00 95.94 88 ASP A C 1
ATOM 739 O O . ASP A 1 88 ? -14.715 -4.864 -1.067 1.00 95.94 88 ASP A O 1
ATOM 743 N N . ALA A 1 89 ? -14.461 -5.542 1.060 1.00 96.62 89 ALA A N 1
ATOM 744 C CA . ALA A 1 89 ? -15.036 -4.329 1.640 1.00 96.62 89 ALA A CA 1
ATOM 745 C C . ALA A 1 89 ? -14.288 -3.054 1.198 1.00 96.62 89 ALA A C 1
ATOM 747 O O . ALA A 1 89 ? -14.902 -2.040 0.862 1.00 96.62 89 ALA A O 1
ATOM 748 N N . LEU A 1 90 ? -12.951 -3.084 1.138 1.00 96.62 90 LEU A N 1
ATOM 749 C CA . LEU A 1 90 ? -12.149 -1.938 0.695 1.00 96.62 90 LEU A CA 1
ATOM 750 C C . LEU A 1 90 ? -12.357 -1.607 -0.788 1.00 96.62 90 LEU A C 1
ATOM 752 O O . LEU A 1 90 ? -12.429 -0.427 -1.151 1.00 96.62 90 LEU A O 1
ATOM 756 N 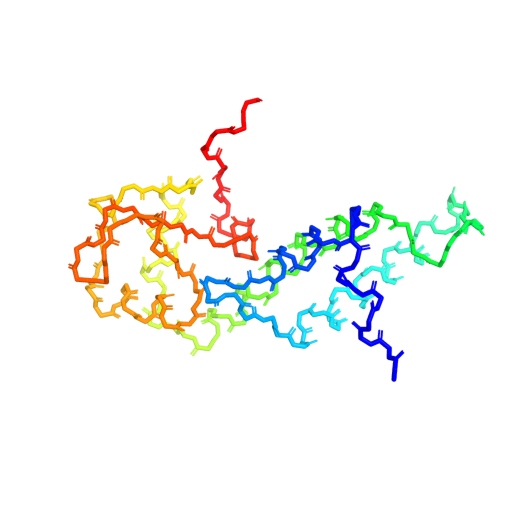N . ARG A 1 91 ? -12.486 -2.630 -1.640 1.00 95.69 91 ARG A N 1
ATOM 757 C CA . ARG A 1 91 ? -12.816 -2.466 -3.064 1.00 95.69 91 ARG A CA 1
ATOM 758 C C . ARG A 1 91 ? -14.204 -1.855 -3.245 1.00 95.69 91 ARG A C 1
ATOM 760 O O . ARG A 1 91 ? -14.355 -0.966 -4.082 1.00 95.69 91 ARG A O 1
ATOM 767 N N . GLU A 1 92 ? -15.186 -2.280 -2.450 1.00 96.25 92 GLU A N 1
ATOM 768 C CA . GLU A 1 92 ? -16.544 -1.721 -2.458 1.00 96.25 92 GLU A CA 1
ATOM 769 C C . GLU A 1 92 ? -16.575 -0.255 -2.005 1.00 96.25 92 GLU A C 1
ATOM 771 O O . GLU A 1 92 ? -17.195 0.588 -2.656 1.00 96.25 92 GLU A O 1
ATOM 776 N N . ILE A 1 93 ? -15.850 0.085 -0.933 1.00 95.62 93 ILE A N 1
ATOM 777 C CA . ILE A 1 93 ? -15.718 1.466 -0.438 1.00 95.62 93 ILE A CA 1
ATOM 778 C C . ILE A 1 93 ? -15.070 2.371 -1.496 1.00 95.62 93 ILE A C 1
ATOM 780 O O . ILE A 1 93 ? -15.427 3.553 -1.616 1.00 95.62 93 ILE A O 1
ATOM 784 N N . GLY A 1 94 ? -14.081 1.849 -2.230 1.00 94.75 94 GLY A N 1
ATOM 785 C CA . GLY A 1 94 ? -13.518 2.460 -3.435 1.00 94.75 94 GLY A CA 1
ATOM 786 C C . GLY A 1 94 ? -12.783 3.788 -3.227 1.00 94.75 94 GLY A C 1
ATOM 787 O O . GLY A 1 94 ? -12.422 4.449 -4.203 1.00 94.75 94 GLY A O 1
ATOM 788 N N . ARG A 1 95 ? -12.542 4.228 -1.984 1.00 94.81 95 ARG A N 1
ATOM 789 C CA . ARG A 1 95 ? -11.880 5.510 -1.679 1.00 94.81 95 ARG A CA 1
ATOM 790 C C . ARG A 1 95 ? -11.173 5.517 -0.333 1.00 94.81 95 ARG A C 1
ATOM 792 O O . ARG A 1 95 ? -11.641 4.917 0.622 1.00 94.81 95 ARG A O 1
ATOM 799 N N . THR A 1 96 ? -10.082 6.269 -0.239 1.00 93.69 96 THR A N 1
ATOM 800 C CA . THR A 1 96 ? -9.317 6.489 0.998 1.00 93.69 96 THR A CA 1
ATOM 801 C C . THR A 1 96 ? -9.021 7.989 1.185 1.00 93.69 96 THR A C 1
ATOM 803 O O . THR A 1 96 ? -8.763 8.683 0.190 1.00 93.69 96 THR A O 1
ATOM 806 N N . PRO A 1 97 ? -9.086 8.542 2.414 1.00 95.06 97 PRO A N 1
ATOM 807 C CA . PRO A 1 97 ? -9.541 7.911 3.660 1.00 95.06 97 PRO A CA 1
ATOM 808 C C . PRO A 1 97 ? -11.076 7.853 3.745 1.00 95.06 97 PRO A C 1
ATOM 810 O O . PRO A 1 97 ? -11.763 8.681 3.134 1.00 95.06 97 PRO A O 1
ATOM 813 N N . PHE A 1 98 ? -11.612 6.949 4.562 1.00 95.06 98 PHE A N 1
ATOM 814 C CA . PHE A 1 98 ? -13.053 6.716 4.736 1.00 95.06 98 PHE A CA 1
ATOM 815 C C . PHE A 1 98 ? -13.449 6.612 6.228 1.00 95.06 98 PHE A C 1
ATOM 817 O O . PHE A 1 98 ? -12.589 6.331 7.059 1.00 95.06 98 PHE A O 1
ATOM 824 N N . PRO A 1 99 ? -14.711 6.905 6.600 1.00 95.00 99 PRO A N 1
ATOM 825 C CA . PRO A 1 99 ? -15.231 6.726 7.959 1.00 95.00 99 PRO A CA 1
ATOM 826 C C . PRO A 1 99 ? -15.210 5.260 8.397 1.00 95.00 99 PRO A C 1
ATOM 828 O O . PRO A 1 99 ? -15.594 4.388 7.623 1.00 95.00 99 PRO A O 1
ATOM 831 N N . ALA A 1 100 ? -14.839 4.994 9.649 1.00 93.81 100 ALA A N 1
ATOM 832 C CA . ALA A 1 100 ? -14.760 3.637 10.191 1.00 93.81 100 ALA A CA 1
ATOM 833 C C . ALA A 1 100 ? -16.102 2.889 10.127 1.00 93.81 100 ALA A C 1
ATOM 835 O O . ALA A 1 100 ? -16.125 1.705 9.819 1.00 93.81 100 ALA A O 1
ATOM 836 N N . GLY A 1 101 ? -17.222 3.596 10.310 1.00 92.56 101 GLY A N 1
ATOM 837 C CA . GLY A 1 101 ? -18.565 3.012 10.219 1.00 92.56 101 GLY A CA 1
ATOM 838 C C . GLY A 1 101 ? -18.979 2.527 8.823 1.00 92.56 101 GLY A C 1
ATOM 839 O O . GLY A 1 101 ? -20.005 1.867 8.706 1.00 92.56 101 GLY A O 1
ATOM 840 N N . GLU A 1 102 ? -18.219 2.838 7.764 1.00 94.19 102 GLU A N 1
ATOM 841 C CA . GLU A 1 102 ? -18.442 2.246 6.434 1.00 94.19 102 GLU A CA 1
ATOM 842 C C . GLU A 1 102 ? -17.837 0.839 6.306 1.00 94.19 102 GLU A C 1
ATOM 844 O O . GLU A 1 102 ? -18.133 0.133 5.345 1.00 94.19 102 GLU A O 1
ATOM 849 N N . LEU A 1 103 ? -16.988 0.427 7.252 1.00 94.25 103 LEU A N 1
ATOM 850 C CA . LEU A 1 103 ? -16.299 -0.854 7.215 1.00 94.25 103 LEU A CA 1
ATOM 851 C C . LEU A 1 103 ? -17.129 -1.930 7.923 1.00 94.25 103 LEU A C 1
ATOM 853 O O . LEU A 1 103 ? -17.069 -2.083 9.140 1.00 94.25 103 LEU A O 1
ATOM 857 N N . ALA A 1 104 ? -17.911 -2.679 7.150 1.00 91.62 104 ALA A N 1
ATOM 858 C CA . ALA A 1 104 ? -18.767 -3.752 7.651 1.00 91.62 104 ALA A CA 1
ATOM 859 C C . ALA A 1 104 ? -18.036 -5.110 7.670 1.00 91.62 104 ALA A C 1
ATOM 861 O O . ALA A 1 104 ? -18.431 -6.041 6.972 1.00 91.62 104 ALA A O 1
ATOM 862 N N . VAL A 1 105 ? -16.954 -5.211 8.446 1.00 94.25 105 VAL A N 1
ATOM 863 C CA . VAL A 1 105 ? -16.189 -6.458 8.646 1.00 94.25 105 VAL A CA 1
ATOM 864 C C . VAL A 1 105 ? -15.913 -6.697 10.130 1.00 94.25 105 VAL A C 1
ATOM 866 O O . VAL A 1 105 ? -15.946 -5.759 10.928 1.00 94.25 105 VAL A O 1
ATOM 869 N N . ASP A 1 106 ? -15.645 -7.950 10.496 1.00 94.31 106 ASP A N 1
ATOM 870 C CA . ASP A 1 106 ? -15.379 -8.334 11.884 1.00 94.31 106 ASP A CA 1
ATOM 871 C C . ASP A 1 106 ? -14.168 -7.585 12.461 1.00 94.31 106 ASP A C 1
ATOM 873 O O . ASP A 1 106 ? -13.153 -7.381 11.787 1.00 94.31 106 ASP A O 1
ATOM 877 N N . SER A 1 107 ? -14.253 -7.204 13.739 1.00 92.56 107 SER A N 1
ATOM 878 C CA . SER A 1 107 ? -13.221 -6.415 14.431 1.00 92.56 107 SER A CA 1
ATOM 879 C C . SER A 1 107 ? -11.843 -7.072 14.424 1.00 92.56 107 SER A C 1
ATOM 881 O O . SER A 1 107 ? -10.827 -6.375 14.394 1.00 92.56 107 SER A O 1
ATOM 883 N N . ASP A 1 108 ? -11.800 -8.402 14.431 1.00 95.25 108 ASP A N 1
ATOM 884 C CA . ASP A 1 108 ? -10.557 -9.173 14.419 1.00 95.25 108 ASP A CA 1
ATOM 885 C C . ASP A 1 108 ? -9.857 -9.046 13.059 1.00 95.25 108 ASP A C 1
ATOM 887 O O . ASP A 1 108 ? -8.647 -8.833 13.000 1.00 95.25 108 ASP A O 1
ATOM 891 N N . VAL A 1 109 ? -10.629 -9.041 11.966 1.00 96.44 109 VAL A N 1
ATOM 892 C CA . VAL A 1 109 ? -10.116 -8.826 10.603 1.00 96.44 109 VAL A CA 1
ATOM 893 C C . VAL A 1 109 ? -9.612 -7.390 10.441 1.00 96.44 109 VAL A C 1
ATOM 895 O O . VAL A 1 109 ? -8.550 -7.165 9.860 1.00 96.44 109 VAL A O 1
ATOM 898 N N . VAL A 1 110 ? -10.327 -6.403 10.997 1.00 95.44 110 VAL A N 1
ATOM 899 C CA . VAL A 1 110 ? -9.856 -5.004 11.026 1.00 95.44 110 VAL A CA 1
ATOM 900 C C . VAL A 1 110 ? -8.549 -4.886 11.809 1.00 95.44 110 VAL A C 1
ATOM 902 O O . VAL A 1 110 ? -7.618 -4.215 11.362 1.00 95.44 110 VAL A O 1
ATOM 905 N N . SER A 1 111 ? -8.464 -5.553 12.961 1.00 95.31 111 SER A N 1
ATOM 906 C CA . SER A 1 111 ? -7.278 -5.542 13.820 1.00 95.31 111 SER A CA 1
ATOM 907 C C . SER A 1 111 ? -6.067 -6.146 13.117 1.00 95.31 111 SER A C 1
ATOM 909 O O . SER A 1 111 ? -4.998 -5.535 13.147 1.00 95.31 111 SER A O 1
ATOM 911 N N . LEU A 1 112 ? -6.246 -7.271 12.420 1.00 96.50 112 LEU A N 1
ATOM 912 C CA . LEU A 1 112 ? -5.204 -7.872 11.590 1.00 96.50 112 LEU A CA 1
ATOM 913 C C . LEU A 1 112 ? -4.790 -6.933 10.449 1.00 96.50 112 LEU A C 1
ATOM 915 O O . LEU A 1 112 ? -3.602 -6.738 10.212 1.00 96.50 112 LEU A O 1
ATOM 919 N N . GLY A 1 113 ? -5.748 -6.283 9.781 1.00 96.31 113 GLY A N 1
ATOM 920 C CA . GLY A 1 113 ? -5.468 -5.308 8.723 1.00 96.31 113 GLY A CA 1
ATOM 921 C C . GLY A 1 113 ? -4.635 -4.109 9.197 1.00 96.31 113 GLY A C 1
ATOM 922 O O . GLY A 1 113 ? -3.786 -3.616 8.454 1.00 96.31 113 GLY A O 1
ATOM 923 N N . LEU A 1 114 ? -4.848 -3.648 10.432 1.00 95.94 114 LEU A N 1
ATOM 924 C CA . LEU A 1 114 ? -4.009 -2.628 11.070 1.00 95.94 114 LEU A CA 1
ATOM 925 C C . LEU A 1 114 ? -2.617 -3.178 11.412 1.00 95.94 114 LEU A C 1
ATOM 927 O O . LEU A 1 114 ? -1.617 -2.500 11.198 1.00 95.94 114 LEU A O 1
ATOM 931 N N . GLU A 1 115 ? -2.542 -4.407 11.921 1.00 95.06 115 GLU A N 1
ATOM 932 C CA . GLU A 1 115 ? -1.283 -5.047 12.305 1.00 95.06 115 GLU A CA 1
ATOM 933 C C . GLU A 1 115 ? -0.347 -5.258 11.112 1.00 95.06 115 GLU A C 1
ATOM 935 O O . GLU A 1 115 ? 0.821 -4.881 11.185 1.00 95.06 115 GLU A O 1
ATOM 940 N N . VAL A 1 116 ? -0.859 -5.769 9.989 1.00 94.50 116 VAL A N 1
ATOM 941 C CA . VAL A 1 116 ? -0.054 -6.022 8.779 1.00 94.50 116 VAL A CA 1
ATOM 942 C C . VAL A 1 116 ? 0.186 -4.767 7.932 1.00 94.50 116 VAL A C 1
ATOM 944 O O . VAL A 1 116 ? 0.753 -4.852 6.846 1.00 94.50 116 VAL A O 1
ATOM 947 N N . GLY A 1 117 ? -0.279 -3.598 8.382 1.00 94.62 117 GLY A N 1
ATOM 948 C CA . GLY A 1 117 ? -0.078 -2.333 7.677 1.00 94.62 117 GLY A CA 1
ATOM 949 C C . GLY A 1 117 ? -0.949 -2.155 6.425 1.00 94.62 117 GLY A C 1
ATOM 950 O O . GLY A 1 117 ? -0.709 -1.238 5.640 1.00 94.62 117 GLY A O 1
ATOM 951 N N . LEU A 1 118 ? -1.993 -2.963 6.227 1.00 95.62 118 LEU A N 1
ATOM 952 C CA . LEU A 1 118 ? -2.981 -2.736 5.163 1.00 95.62 118 LEU A CA 1
ATOM 953 C C . LEU A 1 118 ? -3.848 -1.499 5.453 1.00 95.62 118 LEU A C 1
ATOM 955 O O . LEU A 1 118 ? -4.264 -0.786 4.536 1.00 95.62 118 LEU A O 1
ATOM 959 N N . LEU A 1 119 ? -4.128 -1.252 6.732 1.00 95.62 119 LEU A N 1
ATOM 960 C CA . LEU A 1 119 ? -4.907 -0.124 7.224 1.00 95.62 119 LEU A CA 1
ATOM 961 C C . LEU A 1 119 ? -4.082 0.756 8.156 1.00 95.62 119 LEU A C 1
ATOM 963 O O . LEU A 1 119 ? -3.166 0.311 8.837 1.00 95.62 119 LEU A O 1
ATOM 967 N N . HIS A 1 120 ? -4.478 2.020 8.225 1.00 95.25 120 HIS A N 1
ATOM 968 C CA . HIS A 1 120 ? -3.985 2.994 9.184 1.00 95.25 120 HIS A CA 1
ATOM 969 C C . HIS A 1 120 ? -5.153 3.795 9.762 1.00 95.25 120 HIS A C 1
ATOM 971 O O . HIS A 1 120 ? -6.120 4.090 9.055 1.00 95.25 120 HIS A O 1
ATOM 977 N N . ILE A 1 121 ? -5.054 4.188 11.030 1.00 94.31 121 ILE A N 1
ATOM 978 C CA . ILE A 1 121 ? -6.036 5.060 11.684 1.00 94.31 121 ILE A CA 1
ATOM 979 C C . ILE A 1 121 ? -5.738 6.503 11.268 1.00 94.31 121 ILE A C 1
ATOM 981 O O . ILE A 1 121 ? -4.737 7.080 11.676 1.00 94.31 121 ILE A O 1
ATOM 985 N N . ASP A 1 122 ? -6.593 7.085 10.427 1.00 91.44 122 ASP A N 1
ATOM 986 C CA . ASP A 1 122 ? -6.447 8.467 9.943 1.00 91.44 122 ASP A CA 1
ATOM 987 C C . ASP A 1 122 ? -6.889 9.483 11.007 1.00 91.44 122 ASP A C 1
ATOM 989 O O . ASP A 1 122 ? -6.292 10.552 11.130 1.00 91.44 122 ASP A O 1
ATOM 993 N N . SER A 1 123 ? -7.927 9.147 11.781 1.00 91.44 123 SER A N 1
ATOM 994 C CA . SER A 1 123 ? -8.370 9.907 12.954 1.00 91.44 123 SER A CA 1
ATOM 995 C C . SER A 1 123 ? -9.044 9.006 13.993 1.00 91.44 123 SER A C 1
ATOM 997 O O . SER A 1 123 ? -9.615 7.966 13.652 1.00 91.44 123 SER A O 1
ATOM 999 N N . GLY A 1 124 ? -8.984 9.423 15.259 1.00 89.31 124 GLY A N 1
ATOM 1000 C CA . GLY A 1 124 ? -9.482 8.664 16.407 1.00 89.31 124 GLY A CA 1
ATOM 1001 C C . GLY A 1 124 ? -8.379 7.892 17.134 1.00 89.31 124 GLY A C 1
ATOM 1002 O O . GLY A 1 124 ? -7.200 8.251 17.071 1.00 89.31 124 GLY A O 1
ATOM 1003 N N . THR A 1 125 ? -8.773 6.838 17.844 1.00 87.69 125 THR A N 1
ATOM 1004 C CA . THR A 1 125 ? -7.862 5.938 18.570 1.00 87.69 125 THR A CA 1
ATOM 1005 C C . THR A 1 125 ? -7.982 4.510 18.047 1.00 87.69 125 THR A C 1
ATOM 1007 O O . THR A 1 125 ? -8.775 4.239 17.150 1.00 87.69 125 THR A O 1
ATOM 1010 N N . ARG A 1 126 ? -7.179 3.582 18.582 1.00 79.94 126 ARG A N 1
ATOM 1011 C CA . ARG A 1 126 ? -7.265 2.163 18.207 1.00 79.94 126 ARG A CA 1
ATOM 1012 C C . ARG A 1 126 ? -8.612 1.542 18.572 1.00 79.94 126 ARG A C 1
ATOM 1014 O O . ARG A 1 126 ? -9.125 0.752 17.789 1.00 79.94 126 ARG A O 1
ATOM 1021 N N . ASP A 1 127 ? -9.169 1.941 19.710 1.00 81.06 127 ASP A N 1
ATOM 1022 C CA . ASP A 1 127 ? -10.436 1.410 20.219 1.00 81.06 127 ASP A CA 1
ATOM 1023 C C . ASP A 1 127 ? -11.646 2.170 19.649 1.00 81.06 127 ASP A C 1
ATOM 1025 O O . ASP A 1 127 ? -12.716 1.600 19.460 1.00 81.06 127 ASP A O 1
ATOM 1029 N N . GLU A 1 128 ? -11.461 3.450 19.317 1.00 86.62 128 GLU A N 1
ATOM 1030 C CA . GLU A 1 128 ? -12.491 4.334 18.763 1.00 86.62 128 GLU A CA 1
ATOM 1031 C C . GLU A 1 128 ? -11.966 5.009 17.492 1.00 86.62 128 GLU A C 1
ATOM 1033 O O . GLU A 1 128 ? -11.714 6.218 17.444 1.00 86.62 128 GLU A O 1
ATOM 1038 N N . ALA A 1 129 ? -11.723 4.207 16.455 1.00 90.38 129 ALA A N 1
ATOM 1039 C CA . ALA A 1 129 ? -11.302 4.733 15.166 1.00 90.38 129 ALA A CA 1
ATOM 1040 C C . ALA A 1 129 ? -12.474 5.471 14.510 1.00 90.38 129 ALA A C 1
ATOM 1042 O O . ALA A 1 129 ? -13.558 4.920 14.333 1.00 90.38 129 ALA A O 1
ATOM 1043 N N . GLU A 1 130 ? -12.254 6.718 14.106 1.00 92.69 130 GLU A N 1
ATOM 1044 C CA . GLU A 1 130 ? -13.267 7.504 13.399 1.00 92.69 130 GLU A CA 1
ATOM 1045 C C . GLU A 1 130 ? -13.119 7.349 11.886 1.00 92.69 130 GLU A C 1
ATOM 1047 O O . GLU A 1 130 ? -14.105 7.323 11.142 1.00 92.69 130 GLU A O 1
ATOM 1052 N N . ARG A 1 131 ? -11.871 7.267 11.410 1.00 94.75 131 ARG A N 1
ATOM 1053 C CA . ARG A 1 131 ? -11.537 7.149 9.991 1.00 94.75 131 ARG A CA 1
ATOM 1054 C C . ARG A 1 131 ? -10.346 6.235 9.782 1.00 94.75 131 ARG A C 1
ATOM 1056 O O . ARG A 1 131 ? -9.337 6.345 10.476 1.00 94.75 131 ARG A O 1
ATOM 1063 N N . TYR A 1 132 ? -10.432 5.424 8.737 1.00 96.06 132 TYR A N 1
ATOM 1064 C CA . TYR A 1 132 ? -9.325 4.619 8.249 1.00 96.06 132 TYR A CA 1
ATOM 1065 C C . TYR A 1 132 ? -8.756 5.179 6.948 1.00 96.06 132 TYR A C 1
ATOM 1067 O O . TYR A 1 132 ? -9.434 5.834 6.146 1.00 96.06 132 TYR A O 1
ATOM 1075 N N . ARG A 1 133 ? -7.481 4.875 6.728 1.00 95.31 133 ARG A N 1
ATOM 1076 C CA . ARG A 1 133 ? -6.736 5.142 5.506 1.00 95.31 133 ARG A CA 1
ATOM 1077 C C . ARG A 1 133 ? -6.059 3.859 5.049 1.00 95.31 133 ARG A C 1
ATOM 1079 O O . ARG A 1 133 ? -5.365 3.212 5.818 1.00 95.31 133 ARG A O 1
ATOM 1086 N N . VAL A 1 134 ? -6.190 3.565 3.762 1.00 96.06 134 VAL A N 1
ATOM 1087 C CA . VAL A 1 134 ? -5.341 2.590 3.064 1.00 96.06 134 VAL A CA 1
ATOM 1088 C C . VAL A 1 134 ? -4.090 3.311 2.542 1.00 96.06 134 VAL A C 1
ATOM 1090 O O . VAL A 1 134 ? -4.244 4.374 1.916 1.00 96.06 134 VAL A O 1
ATOM 1093 N N . PRO A 1 135 ? -2.872 2.794 2.798 1.00 94.00 135 PRO A N 1
ATOM 1094 C CA . PRO A 1 135 ? -1.626 3.386 2.329 1.00 94.00 135 PRO A CA 1
ATOM 1095 C C . PRO A 1 135 ? -1.519 3.305 0.804 1.00 94.00 135 PRO A C 1
ATOM 1097 O O . PRO A 1 135 ? -2.154 2.488 0.134 1.00 94.00 135 PRO A O 1
ATOM 1100 N N . GLU A 1 136 ? -0.688 4.173 0.228 1.00 91.44 136 GLU A N 1
ATOM 1101 C CA . GLU A 1 136 ? -0.525 4.236 -1.227 1.00 91.44 136 GLU A CA 1
ATOM 1102 C C . GLU A 1 136 ? -0.019 2.935 -1.840 1.00 91.44 136 GLU A C 1
ATOM 1104 O O . GLU A 1 136 ? -0.372 2.660 -2.987 1.00 91.44 136 GLU A O 1
ATOM 1109 N N . LEU A 1 137 ? 0.748 2.157 -1.073 1.00 93.75 137 LEU A N 1
ATOM 1110 C CA . LEU A 1 137 ? 1.281 0.866 -1.480 1.00 93.75 137 LEU A CA 1
ATOM 1111 C C . LEU A 1 137 ? 0.182 -0.096 -1.939 1.00 93.75 137 LEU A C 1
ATOM 1113 O O . LEU A 1 137 ? 0.361 -0.772 -2.941 1.00 93.75 137 LEU A O 1
ATOM 1117 N N . HIS A 1 138 ? -0.978 -0.116 -1.279 1.00 94.19 138 HIS A N 1
ATOM 1118 C CA . HIS A 1 138 ? -2.069 -1.057 -1.589 1.00 94.19 138 HIS A CA 1
ATOM 1119 C C . HIS A 1 138 ? -3.242 -0.400 -2.325 1.00 94.19 138 HIS A C 1
ATOM 1121 O O . HIS A 1 138 ? -4.035 -1.067 -2.989 1.00 94.19 138 HIS A O 1
ATOM 1127 N N . ARG A 1 139 ? -3.354 0.933 -2.248 1.00 94.00 139 ARG A N 1
ATOM 1128 C CA . ARG A 1 139 ? -4.499 1.693 -2.773 1.00 94.00 139 ARG A CA 1
ATOM 1129 C C . ARG A 1 139 ? -4.800 1.397 -4.246 1.00 94.00 139 ARG A C 1
ATOM 1131 O O . ARG A 1 139 ? -5.968 1.351 -4.633 1.00 94.00 139 ARG A O 1
ATOM 1138 N N . LYS A 1 140 ? -3.763 1.285 -5.083 1.00 91.75 140 LYS A N 1
ATOM 1139 C CA . LYS A 1 140 ? -3.917 1.111 -6.535 1.00 91.75 140 LYS A CA 1
ATOM 1140 C C . LYS A 1 140 ? -4.427 -0.282 -6.889 1.00 91.75 140 LYS A C 1
ATOM 1142 O O . LYS A 1 140 ? -5.421 -0.355 -7.609 1.00 91.75 140 LYS A O 1
ATOM 1147 N N . ALA A 1 141 ? -3.842 -1.330 -6.314 1.00 93.88 141 ALA A N 1
ATOM 1148 C CA . ALA A 1 141 ? -4.316 -2.704 -6.470 1.00 93.88 141 ALA A CA 1
ATOM 1149 C C . ALA A 1 141 ? -5.765 -2.885 -5.979 1.00 93.88 141 ALA A C 1
ATOM 1151 O O . ALA A 1 141 ? -6.582 -3.533 -6.633 1.00 93.88 141 ALA A O 1
ATOM 1152 N N . LEU A 1 142 ? -6.134 -2.212 -4.883 1.00 94.94 142 LEU A N 1
ATOM 1153 C CA . LEU A 1 142 ? -7.510 -2.177 -4.363 1.00 94.94 142 LEU A CA 1
ATOM 1154 C C . LEU A 1 142 ? -8.462 -1.274 -5.167 1.00 94.94 142 LEU A C 1
ATOM 1156 O O . LEU A 1 142 ? -9.637 -1.160 -4.828 1.00 94.94 142 LEU A O 1
ATOM 1160 N N . ARG A 1 143 ? -7.981 -0.622 -6.235 1.00 93.94 143 ARG A N 1
ATOM 1161 C CA . ARG A 1 143 ? -8.752 0.286 -7.107 1.00 93.94 143 ARG A CA 1
ATOM 1162 C C . ARG A 1 143 ? -9.404 1.459 -6.369 1.00 93.94 143 ARG A C 1
ATOM 1164 O O . ARG A 1 143 ? -10.413 2.000 -6.814 1.00 93.94 143 ARG A O 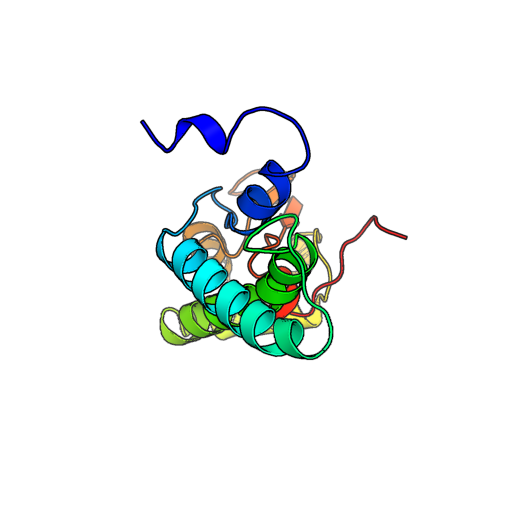1
ATOM 1171 N N . MET A 1 144 ? -8.803 1.904 -5.270 1.00 94.50 144 MET A N 1
ATOM 1172 C CA . MET A 1 144 ? -9.364 2.965 -4.439 1.00 94.50 144 MET A CA 1
ATOM 1173 C C . MET A 1 144 ? -8.932 4.361 -4.915 1.00 94.50 144 MET A C 1
ATOM 1175 O O . MET A 1 144 ? -7.754 4.633 -5.172 1.00 94.50 144 MET A O 1
ATOM 1179 N N . GLY A 1 145 ? -9.878 5.295 -4.986 1.00 91.81 145 GLY A N 1
ATOM 1180 C CA . GLY A 1 145 ? -9.632 6.715 -5.240 1.00 91.81 145 GLY A CA 1
ATOM 1181 C C . GLY A 1 145 ? -9.084 7.466 -4.019 1.00 91.81 145 GLY A C 1
ATOM 1182 O O . GLY A 1 145 ? -9.167 6.999 -2.883 1.00 91.81 145 GLY A O 1
ATOM 1183 N N . ARG A 1 146 ? -8.534 8.667 -4.238 1.00 87.00 146 ARG A N 1
ATOM 1184 C CA . ARG A 1 146 ? -8.158 9.595 -3.157 1.00 87.00 146 ARG A CA 1
ATOM 1185 C C . ARG A 1 146 ? -9.280 10.603 -2.939 1.00 87.00 146 ARG A C 1
ATOM 1187 O O . ARG A 1 146 ? -9.666 11.297 -3.876 1.00 87.00 146 ARG A O 1
ATOM 1194 N N . LYS A 1 147 ? -9.766 10.751 -1.707 1.00 73.38 147 LYS A N 1
ATOM 1195 C CA . LYS A 1 147 ? -10.674 11.855 -1.366 1.00 73.38 147 LYS A CA 1
ATOM 1196 C C . LYS A 1 147 ? -9.839 13.128 -1.154 1.00 73.38 147 LYS A C 1
ATOM 1198 O O . LYS A 1 147 ? -9.018 13.164 -0.242 1.00 73.38 147 LYS A O 1
ATOM 1203 N N . GLY A 1 148 ? -10.020 14.148 -2.002 1.00 56.47 148 GLY A N 1
ATOM 1204 C CA . GLY A 1 148 ? -9.324 15.446 -1.892 1.00 56.47 148 GLY A CA 1
ATOM 1205 C C . GLY A 1 148 ? -8.323 15.793 -3.003 1.00 56.47 148 GLY A C 1
ATOM 1206 O O . GLY A 1 148 ? -7.652 16.813 -2.895 1.00 56.47 148 GLY A O 1
ATOM 1207 N N . GLN A 1 149 ? -8.223 14.996 -4.071 1.00 39.91 149 GLN A N 1
ATOM 1208 C CA . GLN A 1 149 ? -7.621 15.444 -5.334 1.00 39.91 149 GLN A CA 1
ATOM 1209 C C . GLN A 1 149 ? -8.700 15.464 -6.416 1.00 39.91 149 GLN A C 1
ATOM 1211 O O . GLN A 1 149 ? -9.055 14.415 -6.951 1.00 39.91 149 GLN A O 1
ATOM 1216 N N . ALA A 1 150 ? -9.229 16.663 -6.665 1.00 30.48 150 ALA A N 1
ATOM 1217 C CA . ALA A 1 150 ? -9.843 17.052 -7.929 1.00 30.48 150 ALA A CA 1
ATOM 1218 C C . ALA A 1 150 ? -8.787 17.784 -8.766 1.00 30.48 150 ALA A C 1
ATOM 1220 O O . ALA A 1 150 ? -7.930 18.457 -8.141 1.00 30.48 150 ALA A O 1
#

Secondary structure (DSSP, 8-state):
--GGGSSSSSTTHHHHHHH--TTS---HHHHHHHHHHHHHHHHHHTTTS---S-SS-HHHHHHHHHHHHHHHHHHHHHH-GGGHHHHHHHHHH-EESEEGGG--S-HHHHHHHHHTTS-EEEEE-SSSEEEEE--HHHHTTTTPEETT--

Organism: Frankia alni (strain DSM 45986 / CECT 9034 / ACN14a) (NCBI:txid326424)